Protein AF-A0A9D5S432-F1 (afdb_monomer_lite)

Foldseek 3Di:
DDDDDDDDDPPPPPDPDDDDDDDPVPDDPDDDDDDDDPVVVVVLVVVCVVVVHDSVVSVVCCVVPPDDPPPQDVVNVVVVVVVVVVVVVVVVVVVVVVVVVVVVVVVVVVVVVVVVVVVVVVVVVVVVVVVVD

Secondary structure (DSSP, 8-state):
---------------SSSPPPPPGGG-----------HHHHHHHHHHHHHTTS-HHHHHHHHHHHS----PPPHHHHHHHHHHHHHHHHHHHHHHHHHHHHHHHHHHHHHHHHHHHHHHHHHHHHHHHHHT--

Radius of gyration: 44.56 Å; chains: 1; bounding box: 76×36×154 Å

pLDDT: mean 83.32, std 17.27, range [36.19, 97.88]

Sequence (133 aa):
MTTSTKPTEKSGRKRKGGRPTLPQARRRSKSVTVKFSKIDYETLRIRSRKANRRLAEYIRETALQTEPPTAHTTVDAGIFRNLAGVANNLNQLTKLSHQTSLYRTNYRLNEVLDGVMEIINDYRQEKEKGQTA

Structure (mmCIF, N/CA/C/O backbone):
data_AF-A0A9D5S432-F1
#
_entry.id   AF-A0A9D5S432-F1
#
loop_
_atom_site.group_PDB
_atom_site.id
_atom_site.type_symbol
_atom_site.label_atom_id
_atom_site.label_alt_id
_atom_site.label_comp_id
_atom_site.label_asym_id
_atom_site.label_entity_id
_atom_site.label_seq_id
_atom_site.pdbx_PDB_ins_code
_atom_site.Cartn_x
_atom_site.Cartn_y
_atom_site.Cartn_z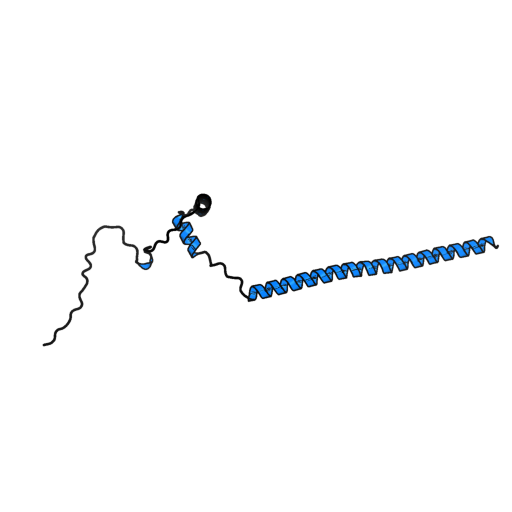
_atom_site.occupancy
_atom_site.B_iso_or_equiv
_atom_site.auth_seq_id
_atom_site.auth_comp_id
_atom_site.auth_asym_id
_atom_site.auth_atom_id
_atom_site.pdbx_PDB_model_num
ATOM 1 N N . MET A 1 1 ? 13.229 -22.187 -80.249 1.00 40.88 1 MET A N 1
ATOM 2 C CA . MET A 1 1 ? 14.079 -21.146 -79.628 1.00 40.88 1 MET A CA 1
ATOM 3 C C . MET A 1 1 ? 13.799 -21.153 -78.130 1.00 40.88 1 MET A C 1
ATOM 5 O O . MET A 1 1 ? 12.871 -20.501 -77.680 1.00 40.88 1 MET A O 1
ATOM 9 N N . THR A 1 2 ? 14.504 -21.994 -77.375 1.00 36.19 2 THR A N 1
ATOM 10 C CA . THR A 1 2 ? 14.295 -22.204 -75.933 1.00 36.19 2 THR A CA 1
ATOM 11 C C . THR A 1 2 ? 15.431 -21.535 -75.163 1.00 36.19 2 THR A C 1
ATOM 13 O O . THR A 1 2 ? 16.553 -22.038 -75.165 1.00 36.19 2 THR A O 1
ATOM 16 N N . THR A 1 3 ? 15.174 -20.401 -74.513 1.00 38.69 3 THR A N 1
ATOM 17 C CA . THR A 1 3 ? 16.159 -19.748 -73.638 1.00 38.69 3 THR A CA 1
ATOM 18 C C . THR A 1 3 ? 15.975 -20.233 -72.203 1.00 38.69 3 THR A C 1
ATOM 20 O O . THR A 1 3 ? 15.091 -19.781 -71.481 1.00 38.69 3 THR A O 1
ATOM 23 N N . SER A 1 4 ? 16.825 -21.180 -71.809 1.00 38.00 4 SER A N 1
ATOM 24 C CA . SER A 1 4 ? 17.013 -21.638 -70.433 1.00 38.00 4 SER A CA 1
ATOM 25 C C . SER A 1 4 ? 17.709 -20.551 -69.605 1.00 38.00 4 SER A C 1
ATOM 27 O O . SER A 1 4 ? 18.905 -20.308 -69.771 1.00 38.00 4 SER A O 1
ATOM 29 N N . THR A 1 5 ? 16.983 -19.922 -68.683 1.00 42.03 5 THR A N 1
ATOM 30 C CA . THR A 1 5 ? 17.535 -18.987 -67.691 1.00 42.03 5 THR A CA 1
ATOM 31 C C . THR A 1 5 ? 18.297 -19.765 -66.613 1.00 42.03 5 THR A C 1
ATOM 33 O O . THR A 1 5 ? 17.696 -20.439 -65.780 1.00 42.03 5 THR A O 1
ATOM 36 N N . LYS A 1 6 ? 19.635 -19.689 -66.625 1.00 47.16 6 LYS A N 1
ATOM 37 C CA . LYS A 1 6 ? 20.499 -20.199 -65.544 1.00 47.16 6 LYS A CA 1
ATOM 38 C C . LYS A 1 6 ? 20.346 -19.341 -64.273 1.00 47.16 6 LYS A C 1
ATOM 40 O O . LYS A 1 6 ? 20.351 -18.115 -64.393 1.00 47.16 6 LYS A O 1
ATOM 45 N N . PRO A 1 7 ? 20.313 -19.928 -63.062 1.00 43.09 7 PRO A N 1
ATOM 46 C CA . PRO A 1 7 ? 20.451 -19.171 -61.824 1.00 43.09 7 PRO A CA 1
ATOM 47 C C . PRO A 1 7 ? 21.898 -18.691 -61.672 1.00 43.09 7 PRO A C 1
ATOM 49 O O . PRO A 1 7 ? 22.848 -19.456 -61.841 1.00 43.09 7 PRO A O 1
ATOM 52 N N . THR A 1 8 ? 22.074 -17.416 -61.346 1.00 40.78 8 THR A N 1
ATOM 53 C CA . THR A 1 8 ? 23.366 -16.799 -61.045 1.00 40.78 8 THR A CA 1
ATOM 54 C C . THR A 1 8 ? 23.878 -17.276 -59.683 1.00 40.78 8 THR A C 1
ATOM 56 O O . THR A 1 8 ? 23.433 -16.817 -58.630 1.00 40.78 8 THR A O 1
ATOM 59 N N . GLU A 1 9 ? 24.853 -18.187 -59.697 1.00 43.25 9 GLU A N 1
ATOM 60 C CA . GLU A 1 9 ? 25.672 -18.515 -58.529 1.00 43.25 9 GLU A CA 1
ATOM 61 C C . GLU A 1 9 ? 26.427 -17.265 -58.054 1.00 43.25 9 GLU A C 1
ATOM 63 O O . GLU A 1 9 ? 27.315 -16.739 -58.731 1.00 43.25 9 GLU A O 1
ATOM 68 N N . LYS A 1 10 ? 26.099 -16.778 -56.851 1.00 46.69 10 LYS A N 1
ATOM 69 C CA . LYS A 1 10 ? 26.933 -15.799 -56.146 1.00 46.69 10 LYS A CA 1
ATOM 70 C C . LYS A 1 10 ? 28.233 -16.486 -55.736 1.00 46.69 10 LYS A C 1
ATOM 72 O O . LYS A 1 10 ? 28.284 -17.165 -54.712 1.00 46.69 10 LYS A O 1
ATOM 77 N N . SER A 1 11 ? 29.287 -16.281 -56.524 1.00 42.69 11 SER A N 1
ATOM 78 C CA . SER A 1 11 ? 30.638 -16.726 -56.192 1.00 42.69 11 SER A CA 1
ATOM 79 C C . SER A 1 11 ? 31.108 -16.057 -54.892 1.00 42.69 11 SER A C 1
ATOM 81 O O . SER A 1 11 ? 31.475 -14.882 -54.818 1.00 42.69 11 SER A O 1
ATOM 83 N N . GLY A 1 12 ? 31.050 -16.820 -53.804 1.00 48.69 12 GLY A N 1
ATOM 84 C CA . GLY A 1 12 ? 31.562 -16.418 -52.506 1.00 48.69 12 GLY A CA 1
ATOM 85 C C . GLY A 1 12 ? 33.085 -16.439 -52.516 1.00 48.69 12 GLY A C 1
ATOM 86 O O . GLY A 1 12 ? 33.695 -17.420 -52.096 1.00 48.69 12 GLY A O 1
ATOM 87 N N . ARG A 1 13 ? 33.723 -15.345 -52.949 1.00 54.00 13 ARG A N 1
ATOM 88 C CA . ARG A 1 13 ? 35.137 -15.094 -52.634 1.00 54.00 13 ARG A CA 1
ATOM 89 C C . ARG A 1 13 ? 35.272 -14.968 -51.112 1.00 54.00 13 ARG A C 1
ATOM 91 O O . ARG A 1 13 ? 35.092 -13.889 -50.551 1.00 54.00 13 ARG A O 1
ATOM 98 N N . LYS A 1 14 ? 35.572 -16.080 -50.430 1.00 61.44 14 LYS A N 1
ATOM 99 C CA . LYS A 1 14 ? 35.954 -16.093 -49.010 1.00 61.44 14 LYS A CA 1
ATOM 100 C C . LYS A 1 14 ? 37.222 -15.253 -48.856 1.00 61.44 14 LYS A C 1
ATOM 102 O O . LYS A 1 14 ? 38.314 -15.698 -49.202 1.00 61.44 14 LYS A O 1
ATOM 107 N N . ARG A 1 15 ? 37.077 -14.022 -48.358 1.00 63.72 15 ARG A N 1
ATOM 108 C CA . ARG A 1 15 ? 38.215 -13.192 -47.950 1.00 63.72 15 ARG A CA 1
ATOM 109 C C . ARG A 1 15 ? 38.948 -13.921 -46.819 1.00 63.72 15 ARG A C 1
ATOM 111 O O . ARG A 1 15 ? 38.367 -14.167 -45.765 1.00 63.72 15 ARG A O 1
ATOM 118 N N . LYS A 1 16 ? 40.194 -14.326 -47.080 1.00 59.69 16 LYS A N 1
ATOM 119 C CA . LYS A 1 16 ? 41.089 -14.941 -46.096 1.00 59.69 16 LYS A CA 1
ATOM 120 C C . LYS A 1 16 ? 41.584 -13.847 -45.145 1.00 59.69 16 LYS A C 1
ATOM 122 O O . LYS A 1 16 ? 42.197 -12.891 -45.601 1.00 59.69 16 LYS A O 1
ATOM 127 N N . GLY A 1 17 ? 41.327 -14.014 -43.849 1.00 66.44 17 GLY A N 1
ATOM 128 C CA . GLY A 1 17 ? 41.927 -13.203 -42.784 1.00 66.44 17 GLY A CA 1
ATOM 129 C C . GLY A 1 17 ? 41.005 -12.123 -42.216 1.00 66.44 17 GLY A C 1
ATOM 130 O O . GLY A 1 17 ? 40.790 -11.081 -42.826 1.00 66.44 17 GLY A O 1
ATOM 131 N N . GLY A 1 18 ? 40.472 -12.382 -41.020 1.00 81.06 18 GLY A N 1
ATOM 132 C CA . GLY A 1 18 ? 39.701 -11.437 -40.211 1.00 81.06 18 GLY A CA 1
ATOM 133 C C . GLY A 1 18 ? 38.947 -12.147 -39.083 1.00 81.06 18 GLY A C 1
ATOM 134 O O . GLY A 1 18 ? 38.677 -13.345 -39.174 1.00 81.06 18 GLY A O 1
ATOM 135 N N . ARG A 1 19 ? 38.588 -11.419 -38.016 1.00 81.06 19 ARG A N 1
ATOM 136 C CA . ARG A 1 19 ? 37.685 -11.950 -36.981 1.00 81.06 19 ARG A CA 1
ATOM 137 C C . ARG A 1 19 ? 36.362 -12.349 -37.656 1.00 81.06 19 ARG A C 1
ATOM 139 O O . ARG A 1 19 ? 35.782 -11.496 -38.333 1.00 81.06 19 ARG A O 1
ATOM 146 N N . PRO A 1 20 ? 35.873 -13.592 -37.484 1.00 83.62 20 PRO A N 1
ATOM 147 C CA . PRO A 1 20 ? 34.609 -14.030 -38.064 1.00 83.62 20 PRO A CA 1
ATOM 148 C C . PRO A 1 20 ? 33.486 -13.029 -37.787 1.00 83.62 20 PRO A C 1
ATOM 150 O O . PRO A 1 20 ? 33.331 -12.544 -36.661 1.00 83.62 20 PRO A O 1
ATOM 153 N N . THR A 1 21 ? 32.713 -12.694 -38.819 1.00 80.25 21 THR A N 1
ATOM 154 C CA . THR A 1 21 ? 31.578 -11.781 -38.678 1.00 80.25 21 THR A CA 1
ATOM 155 C C . THR A 1 21 ? 30.509 -12.425 -37.801 1.00 80.25 21 THR A C 1
ATOM 157 O O . THR A 1 21 ? 30.185 -13.600 -37.967 1.00 80.25 21 THR A O 1
ATOM 160 N N . LEU A 1 22 ? 29.948 -11.657 -36.863 1.00 85.25 22 LEU A N 1
ATOM 161 C CA . LEU A 1 22 ? 28.829 -12.132 -36.052 1.00 85.25 22 LEU A CA 1
ATOM 162 C C . LEU A 1 22 ? 27.623 -12.481 -36.947 1.00 85.25 22 LEU A C 1
ATOM 164 O O . LEU A 1 22 ? 27.328 -11.715 -37.871 1.00 85.25 22 LEU A O 1
ATOM 168 N N . PRO A 1 23 ? 26.882 -13.566 -36.643 1.00 87.88 23 PRO A N 1
ATOM 169 C CA . PRO A 1 23 ? 25.621 -13.871 -37.311 1.00 87.88 23 PRO A CA 1
ATOM 170 C C . PRO A 1 23 ? 24.666 -12.678 -37.268 1.00 87.88 23 PRO A C 1
ATOM 172 O O . PRO A 1 23 ? 24.609 -11.961 -36.264 1.00 87.88 23 PRO A O 1
ATOM 175 N N . GLN A 1 24 ? 23.878 -12.492 -38.330 1.00 84.12 24 GLN A N 1
ATOM 176 C CA . GLN A 1 24 ? 22.958 -11.357 -38.449 1.00 84.12 24 GLN A CA 1
ATOM 177 C C . GLN A 1 24 ? 22.004 -11.252 -37.248 1.00 84.12 24 GLN A C 1
ATOM 179 O O . GLN A 1 24 ? 21.797 -10.151 -36.748 1.00 84.12 24 GLN A O 1
ATOM 184 N N . ALA A 1 25 ? 21.528 -12.385 -36.720 1.00 83.94 25 ALA A N 1
ATOM 185 C CA . ALA A 1 25 ? 20.658 -12.451 -35.543 1.00 83.94 25 ALA A CA 1
ATOM 186 C C . ALA A 1 25 ? 21.290 -11.887 -34.253 1.00 83.94 25 ALA A C 1
ATOM 188 O O . ALA A 1 25 ? 20.585 -11.384 -33.386 1.00 83.94 25 ALA A O 1
ATOM 189 N N . ARG A 1 26 ? 22.623 -11.939 -34.115 1.00 84.06 26 ARG A N 1
ATOM 190 C CA . ARG A 1 26 ? 23.347 -11.423 -32.937 1.00 84.06 26 ARG A CA 1
ATOM 191 C C . ARG A 1 26 ? 23.927 -10.023 -33.171 1.00 84.06 26 ARG A C 1
ATOM 193 O O . ARG A 1 26 ? 24.462 -9.406 -32.247 1.00 84.06 26 ARG A O 1
ATOM 200 N N . ARG A 1 27 ? 23.861 -9.512 -34.404 1.00 89.25 27 ARG A N 1
ATOM 201 C CA . ARG A 1 27 ? 24.442 -8.221 -34.778 1.00 89.25 27 ARG A CA 1
ATOM 202 C C . ARG A 1 27 ? 23.569 -7.075 -34.259 1.00 89.25 27 ARG A C 1
ATOM 204 O O . ARG A 1 27 ? 22.429 -6.911 -34.673 1.00 89.25 27 ARG A O 1
ATOM 211 N N . ARG A 1 28 ? 24.133 -6.228 -33.396 1.00 87.31 28 ARG A N 1
ATOM 212 C CA . ARG A 1 28 ? 23.478 -5.007 -32.896 1.00 87.31 28 ARG A CA 1
ATOM 213 C C . ARG A 1 28 ? 23.577 -3.895 -33.951 1.00 87.31 28 ARG A C 1
ATOM 215 O O . ARG A 1 28 ? 24.606 -3.237 -34.032 1.00 87.31 28 ARG A O 1
ATOM 222 N N . SER A 1 29 ? 22.547 -3.711 -34.780 1.00 90.38 29 SER A N 1
ATOM 223 C CA . SER A 1 29 ? 22.545 -2.730 -35.888 1.00 90.38 29 SER A CA 1
ATOM 224 C C . SER A 1 29 ? 21.613 -1.528 -35.694 1.00 90.38 29 SER A C 1
ATOM 226 O O . SER A 1 29 ? 21.485 -0.709 -36.599 1.00 90.38 29 SER A O 1
ATOM 228 N N . LYS A 1 30 ? 20.921 -1.441 -34.555 1.00 91.06 30 LYS A N 1
ATOM 229 C CA . LYS A 1 30 ? 20.017 -0.338 -34.205 1.00 91.06 30 LYS A CA 1
ATOM 230 C C . LYS A 1 30 ? 20.482 0.278 -32.889 1.00 91.06 30 LYS A C 1
ATOM 232 O O . LYS A 1 30 ? 20.844 -0.455 -31.969 1.00 91.06 30 LYS A O 1
ATOM 237 N N . SER A 1 31 ? 20.486 1.605 -32.820 1.00 90.19 31 SER A N 1
ATOM 238 C CA . SER A 1 31 ? 20.887 2.368 -31.639 1.00 90.19 31 SER A CA 1
ATOM 239 C C . SER A 1 31 ? 19.730 3.218 -31.139 1.00 90.19 31 SER A C 1
ATOM 241 O O . SER A 1 31 ? 19.049 3.863 -31.932 1.00 90.19 31 SER A O 1
ATOM 243 N N . VAL A 1 32 ? 19.560 3.249 -29.820 1.00 90.56 32 VAL A N 1
ATOM 244 C CA . VAL A 1 32 ? 18.704 4.207 -29.116 1.00 90.56 32 VAL A CA 1
ATOM 245 C C . VAL A 1 32 ? 19.627 5.064 -28.257 1.00 90.56 32 VAL A C 1
ATOM 247 O O . VAL A 1 32 ? 20.425 4.525 -27.488 1.00 90.56 32 VAL A O 1
ATOM 250 N N . THR A 1 33 ? 19.565 6.384 -28.419 1.00 93.19 33 THR A N 1
ATOM 251 C CA . THR A 1 33 ? 20.382 7.330 -27.650 1.00 93.19 33 THR A CA 1
ATOM 252 C C . THR A 1 33 ? 19.516 8.013 -26.607 1.00 93.19 33 THR A C 1
ATOM 254 O O . THR A 1 33 ? 18.477 8.574 -26.930 1.00 93.19 33 THR A O 1
ATOM 257 N N . VAL A 1 34 ? 19.980 7.995 -25.361 1.00 92.19 34 VAL A N 1
ATOM 258 C CA . VAL A 1 34 ? 19.355 8.679 -24.227 1.00 92.19 34 VAL A CA 1
ATOM 259 C C . VAL A 1 34 ? 20.380 9.601 -23.574 1.00 92.19 34 VAL A C 1
ATOM 261 O O . VAL A 1 34 ? 21.584 9.331 -23.606 1.00 92.19 34 VAL A O 1
ATOM 264 N N . LYS A 1 35 ? 19.914 10.715 -23.012 1.00 95.69 35 LYS A N 1
ATOM 265 C CA . LYS A 1 35 ? 20.732 11.654 -22.241 1.00 95.69 35 LYS A CA 1
ATOM 266 C C . LYS A 1 35 ? 20.286 11.577 -20.786 1.00 95.69 35 LYS A C 1
ATOM 268 O O . LYS A 1 35 ? 19.093 11.521 -20.518 1.00 95.69 35 LYS A O 1
ATOM 273 N N . PHE A 1 36 ? 21.249 11.559 -19.875 1.00 95.88 36 PHE A N 1
ATOM 274 C CA . PHE A 1 36 ? 21.006 11.466 -18.440 1.00 95.88 36 PHE A CA 1
ATOM 275 C C . PHE A 1 36 ? 21.442 12.756 -17.759 1.00 95.88 36 PHE A C 1
ATOM 277 O O . PHE A 1 36 ? 22.403 13.395 -18.199 1.00 95.88 36 PHE A O 1
ATOM 284 N N . SER A 1 37 ? 20.774 13.104 -16.661 1.00 97.88 37 SER A N 1
ATOM 285 C CA . SER A 1 37 ? 21.323 14.079 -15.726 1.00 97.88 37 SER A CA 1
ATOM 286 C C . SER A 1 37 ? 22.611 13.530 -15.097 1.00 97.88 37 SER A C 1
ATOM 288 O O . SER A 1 37 ? 22.892 12.326 -15.138 1.00 97.88 37 SER A O 1
ATOM 290 N N . LYS A 1 38 ? 23.404 14.405 -14.473 1.00 97.31 38 LYS A N 1
ATOM 291 C CA . LYS A 1 38 ? 24.624 13.989 -13.765 1.00 97.31 38 LYS A CA 1
ATOM 292 C C . LYS A 1 38 ? 24.323 12.966 -12.659 1.00 97.31 38 LYS A C 1
ATOM 294 O O . LYS A 1 38 ? 25.079 12.012 -12.490 1.00 97.31 38 LYS A O 1
ATOM 299 N N . ILE A 1 39 ? 23.212 13.148 -11.942 1.00 97.81 39 ILE A N 1
ATOM 300 C CA . ILE A 1 39 ? 22.795 12.281 -10.830 1.00 97.81 39 ILE A CA 1
ATOM 301 C C . ILE A 1 39 ? 22.363 10.907 -11.353 1.00 97.81 39 ILE A C 1
ATOM 303 O O . ILE A 1 39 ? 22.811 9.877 -10.840 1.00 97.81 39 ILE A O 1
ATOM 307 N N . ASP A 1 40 ? 21.554 10.873 -12.411 1.00 96.31 40 ASP A N 1
ATOM 308 C CA . ASP A 1 40 ? 21.085 9.612 -12.997 1.00 96.31 40 ASP A CA 1
ATOM 309 C C . ASP A 1 40 ? 22.244 8.809 -13.590 1.00 96.31 40 ASP A C 1
ATOM 311 O O . ASP A 1 40 ? 22.316 7.589 -13.424 1.00 96.31 40 ASP A O 1
ATOM 315 N N . TYR A 1 41 ? 23.195 9.497 -14.230 1.00 97.31 41 TYR A N 1
ATOM 316 C CA . TYR A 1 41 ? 24.390 8.865 -14.776 1.00 97.31 41 TYR A CA 1
ATOM 317 C C . TYR A 1 41 ? 25.228 8.186 -13.687 1.00 97.31 41 TYR A C 1
ATOM 319 O O . TYR A 1 41 ? 25.579 7.012 -13.829 1.00 97.31 41 TYR A O 1
ATOM 327 N N . GLU A 1 42 ? 25.527 8.879 -12.583 1.00 97.75 42 GLU A N 1
ATOM 328 C CA . GLU A 1 42 ? 26.301 8.281 -11.488 1.00 97.75 42 GLU A CA 1
ATOM 329 C C . GLU A 1 42 ? 25.536 7.141 -10.807 1.00 97.75 42 GLU A C 1
ATOM 331 O O . GLU A 1 42 ? 26.123 6.102 -10.498 1.00 97.75 42 GLU A O 1
ATOM 336 N N . THR A 1 43 ? 24.214 7.262 -10.673 1.00 97.19 43 THR A N 1
ATOM 337 C CA . THR A 1 43 ? 23.357 6.186 -10.158 1.00 97.19 43 THR A CA 1
ATOM 338 C C . THR A 1 43 ? 23.475 4.924 -11.014 1.00 97.19 43 THR A C 1
ATOM 340 O O . THR A 1 43 ? 23.735 3.833 -10.498 1.00 97.19 43 THR A O 1
ATOM 343 N N . LEU A 1 44 ? 23.344 5.058 -12.338 1.00 96.00 44 LEU A N 1
ATOM 344 C CA . LEU A 1 44 ? 23.493 3.941 -13.272 1.00 96.00 44 LEU A CA 1
ATOM 345 C C . LEU A 1 44 ? 24.917 3.376 -13.257 1.00 96.00 44 LEU A C 1
ATOM 347 O O . LEU A 1 44 ? 25.101 2.157 -13.294 1.00 96.00 44 LEU A O 1
ATOM 351 N N . ARG A 1 45 ? 25.933 4.237 -13.144 1.00 96.44 45 ARG A N 1
ATOM 352 C CA . ARG A 1 45 ? 27.339 3.830 -13.050 1.00 96.44 45 ARG A CA 1
ATOM 353 C C . ARG A 1 45 ? 27.592 2.982 -11.809 1.00 96.44 45 ARG A C 1
ATOM 355 O O . ARG A 1 45 ? 28.189 1.912 -11.932 1.00 96.44 45 ARG A O 1
ATOM 362 N N . ILE A 1 46 ? 27.111 3.406 -10.642 1.00 97.19 46 ILE A N 1
ATOM 363 C CA . ILE A 1 46 ? 27.234 2.651 -9.387 1.00 97.19 46 ILE A CA 1
ATOM 364 C C . ILE A 1 46 ? 26.534 1.296 -9.511 1.00 97.19 46 ILE A C 1
ATOM 366 O O . ILE A 1 46 ? 27.139 0.265 -9.215 1.00 97.19 46 ILE A O 1
ATOM 370 N N . ARG A 1 47 ? 25.294 1.272 -10.016 1.00 96.06 47 ARG A N 1
ATOM 371 C CA . ARG A 1 47 ? 24.536 0.026 -10.206 1.00 96.06 47 ARG A CA 1
ATOM 372 C C . ARG A 1 47 ? 25.230 -0.937 -11.173 1.00 96.06 47 ARG A C 1
ATOM 374 O O . ARG A 1 47 ? 25.341 -2.122 -10.871 1.00 96.06 47 ARG A O 1
ATOM 381 N N . SER A 1 48 ? 25.767 -0.430 -12.285 1.00 96.25 48 SER A N 1
ATOM 382 C CA . SER A 1 48 ? 26.500 -1.249 -13.260 1.00 96.25 48 SER A CA 1
ATOM 383 C C . SER A 1 48 ? 27.762 -1.883 -12.666 1.00 96.25 48 SER A C 1
ATOM 385 O O . SER A 1 48 ? 28.008 -3.071 -12.870 1.00 96.25 48 SER A O 1
ATOM 387 N N . ARG A 1 49 ? 28.516 -1.123 -11.858 1.00 96.31 49 ARG A N 1
ATOM 388 C CA . ARG A 1 49 ? 29.691 -1.627 -11.135 1.00 96.31 49 ARG A CA 1
ATOM 389 C C . ARG A 1 49 ? 29.312 -2.681 -10.110 1.00 96.31 49 ARG A C 1
ATOM 391 O O . ARG A 1 49 ? 29.962 -3.714 -10.060 1.00 96.31 49 ARG A O 1
ATOM 398 N N . LYS A 1 50 ? 28.237 -2.459 -9.347 1.00 95.88 50 LYS A N 1
ATOM 399 C CA . LYS A 1 50 ? 27.716 -3.445 -8.389 1.00 95.88 50 LYS A CA 1
ATOM 400 C C . LYS A 1 50 ? 27.342 -4.763 -9.077 1.00 95.88 50 LYS A C 1
ATOM 402 O O . LYS A 1 50 ? 27.543 -5.827 -8.509 1.00 95.88 50 LYS A O 1
ATOM 407 N N . ALA A 1 51 ? 26.838 -4.691 -10.307 1.00 92.31 51 ALA A N 1
ATOM 408 C CA . ALA A 1 51 ? 26.516 -5.856 -11.124 1.00 92.31 51 ALA A CA 1
ATOM 409 C C . ALA A 1 51 ? 27.728 -6.460 -11.866 1.00 92.31 51 ALA A C 1
ATOM 411 O O . ALA A 1 51 ? 27.553 -7.431 -12.597 1.00 92.31 51 ALA A O 1
ATOM 412 N N . ASN A 1 52 ? 28.938 -5.899 -11.726 1.00 94.88 52 ASN A N 1
ATOM 413 C CA . ASN A 1 52 ? 30.134 -6.279 -12.490 1.00 94.88 52 ASN A CA 1
ATOM 414 C C . ASN A 1 52 ? 29.915 -6.280 -14.017 1.00 94.88 52 ASN A C 1
ATOM 416 O O . ASN A 1 52 ? 30.435 -7.126 -14.745 1.00 94.88 52 ASN A O 1
ATOM 420 N N . ARG A 1 53 ? 29.135 -5.316 -14.522 1.00 93.88 53 ARG A N 1
ATOM 421 C CA . ARG A 1 53 ? 28.826 -5.160 -15.951 1.00 93.88 53 ARG A CA 1
ATOM 422 C C . ARG A 1 53 ? 29.284 -3.807 -16.474 1.00 93.88 53 ARG A C 1
ATOM 424 O O . ARG A 1 53 ? 29.354 -2.817 -15.746 1.00 93.88 53 ARG A O 1
ATOM 431 N N . ARG A 1 54 ? 29.543 -3.736 -17.782 1.00 95.75 54 ARG A N 1
ATOM 432 C CA . ARG A 1 54 ? 29.756 -2.453 -18.465 1.00 95.75 54 ARG A CA 1
ATOM 433 C C . ARG A 1 54 ? 28.447 -1.670 -18.483 1.00 95.75 54 ARG A C 1
ATOM 435 O O . ARG A 1 54 ? 27.396 -2.246 -18.739 1.00 95.75 54 ARG A O 1
ATOM 442 N N . LEU A 1 55 ? 28.516 -0.353 -18.293 1.00 94.69 55 LEU A N 1
ATOM 443 C CA . LEU A 1 55 ? 27.337 0.517 -18.188 1.00 94.69 55 LEU A CA 1
ATOM 444 C C . LEU A 1 55 ? 26.323 0.316 -19.330 1.00 94.69 55 LEU A C 1
ATOM 446 O O . LEU A 1 55 ? 25.133 0.162 -19.080 1.00 94.69 55 LEU A O 1
ATOM 450 N N . ALA A 1 56 ? 26.793 0.245 -20.578 1.00 93.12 56 ALA A N 1
ATOM 451 C CA . ALA A 1 56 ? 25.929 0.033 -21.741 1.00 93.12 56 ALA A CA 1
ATOM 452 C C . ALA A 1 56 ? 25.284 -1.366 -21.784 1.00 93.12 56 ALA A C 1
ATOM 454 O O . ALA A 1 56 ? 24.175 -1.523 -22.290 1.00 93.12 56 ALA A O 1
ATOM 455 N N . GLU A 1 57 ? 25.970 -2.390 -21.272 1.00 93.06 57 GLU A N 1
ATOM 456 C CA . GLU A 1 57 ? 25.418 -3.746 -21.180 1.00 93.06 57 GLU A CA 1
ATOM 457 C C . GLU A 1 57 ? 24.377 -3.820 -20.077 1.00 93.06 57 GLU A C 1
ATOM 459 O O . GLU A 1 57 ? 23.289 -4.325 -20.329 1.00 93.06 57 GLU A O 1
ATOM 464 N N . TYR A 1 58 ? 24.691 -3.226 -18.923 1.00 94.19 58 TYR A N 1
ATOM 465 C CA . TYR A 1 58 ? 23.786 -3.104 -17.793 1.00 94.19 58 TYR A CA 1
ATOM 466 C C . TYR A 1 58 ? 22.477 -2.430 -18.208 1.00 94.19 58 TYR A C 1
ATOM 468 O O . TYR A 1 58 ? 21.433 -3.053 -18.096 1.00 94.19 58 TYR A O 1
ATOM 476 N N . ILE A 1 59 ? 22.533 -1.224 -18.791 1.00 93.56 59 ILE A N 1
ATOM 477 C CA . ILE A 1 59 ? 21.334 -0.481 -19.222 1.00 93.56 59 ILE A CA 1
ATOM 478 C C . ILE A 1 59 ? 20.492 -1.300 -20.207 1.00 93.56 59 ILE A C 1
ATOM 480 O O . ILE A 1 59 ? 19.271 -1.356 -20.090 1.00 93.56 59 ILE A O 1
ATOM 484 N N . ARG A 1 60 ? 21.138 -1.947 -21.184 1.00 92.12 60 ARG A N 1
ATOM 485 C CA . ARG A 1 60 ? 20.445 -2.758 -22.191 1.00 92.12 60 ARG A CA 1
ATOM 486 C C . ARG A 1 60 ? 19.788 -3.992 -21.573 1.00 92.12 60 ARG A C 1
ATOM 488 O O . ARG A 1 60 ? 18.675 -4.328 -21.950 1.00 92.12 60 ARG A O 1
ATOM 495 N N . GLU A 1 61 ? 20.488 -4.692 -20.687 1.00 90.19 61 GLU A N 1
ATOM 496 C CA . GLU A 1 61 ? 19.980 -5.899 -20.031 1.00 90.19 61 GLU A CA 1
ATOM 497 C C . GLU A 1 61 ? 18.836 -5.556 -19.093 1.00 90.19 61 GLU A C 1
ATOM 499 O O . GLU A 1 61 ? 17.778 -6.162 -19.212 1.00 90.19 61 GLU A O 1
ATOM 504 N N . THR A 1 62 ? 18.987 -4.519 -18.268 1.00 90.06 62 THR A N 1
ATOM 505 C CA . THR A 1 62 ? 17.906 -4.063 -17.395 1.00 90.06 62 THR A CA 1
ATOM 506 C C . THR A 1 62 ? 16.701 -3.611 -18.204 1.00 90.06 62 THR A C 1
ATOM 508 O O . THR A 1 62 ? 15.590 -3.997 -17.877 1.00 90.06 62 THR A O 1
ATOM 511 N N . ALA A 1 63 ? 16.885 -2.873 -19.303 1.00 88.56 63 ALA A N 1
ATOM 512 C CA . ALA A 1 63 ? 15.767 -2.437 -20.140 1.00 88.56 63 ALA A CA 1
ATOM 513 C C . ALA A 1 63 ? 15.007 -3.602 -20.804 1.00 88.56 63 ALA A C 1
ATOM 515 O O . ALA A 1 63 ? 13.823 -3.461 -21.082 1.00 88.56 63 ALA A O 1
ATOM 516 N N . LEU A 1 64 ? 15.671 -4.734 -21.066 1.00 86.38 64 LEU A N 1
ATOM 517 C CA . LEU A 1 64 ? 15.053 -5.922 -21.671 1.00 86.38 64 LEU A CA 1
ATOM 518 C C . LEU A 1 64 ? 14.489 -6.910 -20.640 1.00 86.38 64 LEU A C 1
ATOM 520 O O . LEU A 1 64 ? 13.595 -7.676 -20.975 1.00 86.38 64 LEU A O 1
ATOM 524 N N . GLN A 1 65 ? 15.045 -6.934 -19.426 1.00 79.38 65 GLN A N 1
ATOM 525 C CA . GLN A 1 65 ? 14.634 -7.818 -18.328 1.00 79.38 65 GLN A CA 1
ATOM 526 C C . GLN A 1 65 ? 13.568 -7.205 -17.424 1.00 79.38 65 GLN A C 1
ATOM 528 O O . GLN A 1 65 ? 12.943 -7.930 -16.658 1.00 79.38 65 GLN A O 1
ATOM 533 N N . THR A 1 66 ? 13.397 -5.883 -17.459 1.00 73.19 66 THR A N 1
ATOM 534 C CA . THR A 1 66 ? 12.349 -5.231 -16.677 1.00 73.19 66 THR A CA 1
ATOM 535 C C . THR A 1 66 ? 11.029 -5.625 -17.315 1.00 73.19 66 THR A C 1
ATOM 537 O O . THR A 1 66 ? 10.701 -5.128 -18.393 1.00 73.19 66 THR A O 1
ATOM 540 N N . GLU A 1 67 ? 10.292 -6.538 -16.680 1.00 62.97 67 GLU A N 1
ATOM 541 C CA . GLU A 1 67 ? 8.880 -6.692 -16.999 1.00 62.97 67 GLU A CA 1
ATOM 542 C C . GLU A 1 67 ? 8.250 -5.300 -16.905 1.00 62.97 67 GLU A C 1
ATOM 544 O O . GLU A 1 67 ? 8.476 -4.600 -15.907 1.00 62.97 67 GLU A O 1
ATOM 549 N N . PRO A 1 68 ? 7.541 -4.837 -17.954 1.00 65.12 68 PRO A N 1
ATOM 550 C CA . PRO A 1 68 ? 6.817 -3.583 -17.848 1.00 65.12 68 PRO A CA 1
ATOM 551 C C . PRO A 1 68 ? 5.952 -3.680 -16.590 1.00 65.12 68 PRO A C 1
ATOM 553 O O . PRO A 1 68 ? 5.371 -4.748 -16.383 1.00 65.12 68 PRO A O 1
ATOM 556 N N . PRO A 1 69 ? 5.897 -2.637 -15.736 1.00 57.66 69 PRO A N 1
ATOM 557 C CA . PRO A 1 69 ? 5.092 -2.688 -14.527 1.00 57.66 69 PRO A CA 1
ATOM 558 C C . PRO A 1 69 ? 3.692 -3.114 -14.945 1.00 57.66 69 PRO A C 1
ATOM 560 O O . PRO A 1 69 ? 3.004 -2.389 -15.667 1.00 57.66 69 PRO A O 1
ATOM 563 N N . THR A 1 70 ? 3.327 -4.344 -14.585 1.00 61.12 70 THR A N 1
ATOM 564 C CA . THR A 1 70 ? 2.020 -4.905 -14.879 1.00 61.12 70 THR A CA 1
ATOM 565 C C . THR A 1 70 ? 1.042 -3.979 -14.195 1.00 61.12 70 THR A C 1
ATOM 567 O O . THR A 1 70 ? 1.025 -3.905 -12.965 1.00 61.12 70 THR A O 1
ATOM 570 N N . ALA A 1 71 ? 0.298 -3.203 -14.985 1.00 63.28 71 ALA A N 1
ATOM 571 C CA . ALA A 1 71 ? -0.799 -2.415 -14.458 1.00 63.28 71 ALA A CA 1
ATOM 572 C C . ALA A 1 71 ? -1.658 -3.379 -13.638 1.00 63.28 71 ALA A C 1
ATOM 574 O O . ALA A 1 71 ? -2.065 -4.413 -14.172 1.00 63.28 71 ALA A O 1
ATOM 575 N N . HIS A 1 72 ? -1.835 -3.083 -12.345 1.00 63.94 72 HIS A N 1
ATOM 576 C CA . HIS A 1 72 ? -2.626 -3.920 -11.450 1.00 63.94 72 HIS A CA 1
ATOM 577 C C . HIS A 1 72 ? -3.935 -4.255 -12.155 1.00 63.94 72 HIS A C 1
ATOM 579 O O . HIS A 1 72 ? -4.667 -3.363 -12.595 1.00 63.94 72 HIS A O 1
ATOM 585 N N . THR A 1 73 ? -4.158 -5.546 -12.363 1.00 64.19 73 THR A N 1
ATOM 586 C CA . THR A 1 73 ? -5.314 -6.015 -13.113 1.00 64.19 73 THR A CA 1
ATOM 587 C C . THR A 1 73 ? -6.581 -5.628 -12.354 1.00 64.19 73 THR A C 1
ATOM 589 O O . THR A 1 73 ? -6.567 -5.391 -11.146 1.00 64.19 73 THR A O 1
ATOM 592 N N . THR A 1 74 ? -7.719 -5.563 -13.038 1.00 64.69 74 THR A N 1
ATOM 593 C CA . THR A 1 74 ? -9.013 -5.297 -12.383 1.00 64.69 74 THR A CA 1
ATOM 594 C C . THR A 1 74 ? -9.318 -6.298 -11.258 1.00 64.69 74 THR A C 1
ATOM 596 O O . THR A 1 74 ? -10.003 -5.952 -10.295 1.00 64.69 74 THR A O 1
ATOM 599 N N . VAL A 1 75 ? -8.754 -7.509 -11.343 1.00 67.62 75 VAL A N 1
ATOM 600 C CA . VAL A 1 75 ? -8.781 -8.543 -10.299 1.00 67.62 75 VAL A CA 1
ATOM 601 C C . VAL A 1 75 ? -8.078 -8.068 -9.022 1.00 67.62 75 VAL A C 1
ATOM 603 O O . VAL A 1 75 ? -8.649 -8.189 -7.938 1.00 67.62 75 VAL A O 1
ATOM 606 N N . ASP A 1 76 ? -6.902 -7.446 -9.141 1.00 74.88 76 ASP A N 1
ATOM 607 C CA . ASP A 1 76 ? -6.143 -6.920 -7.999 1.00 74.88 76 ASP A CA 1
ATOM 608 C C . ASP A 1 76 ? -6.945 -5.843 -7.251 1.00 74.88 76 ASP A C 1
ATOM 610 O O . ASP A 1 76 ? -7.018 -5.847 -6.022 1.00 74.88 76 ASP A O 1
ATOM 614 N N . ALA A 1 77 ? -7.650 -4.970 -7.979 1.00 80.06 77 ALA A N 1
ATOM 615 C CA . ALA A 1 77 ? -8.506 -3.942 -7.382 1.00 80.06 77 ALA A CA 1
ATOM 616 C C . ALA A 1 77 ? -9.681 -4.527 -6.570 1.00 80.06 77 ALA A C 1
ATOM 618 O O . ALA A 1 77 ? -10.049 -3.979 -5.525 1.00 80.06 77 ALA A O 1
ATOM 619 N N . GLY A 1 78 ? -10.260 -5.644 -7.025 1.00 86.62 78 GLY A N 1
ATOM 620 C CA . GLY A 1 78 ? -11.299 -6.370 -6.291 1.00 86.62 78 GLY A CA 1
ATOM 621 C C . GLY A 1 78 ? -10.772 -6.968 -4.986 1.00 86.62 78 GLY A C 1
ATOM 622 O O . GLY A 1 78 ? -11.400 -6.819 -3.936 1.00 86.62 78 GLY A O 1
ATOM 623 N N . ILE A 1 79 ? -9.578 -7.566 -5.029 1.00 87.75 79 ILE A N 1
ATOM 624 C CA . ILE A 1 79 ? -8.906 -8.121 -3.846 1.00 87.75 79 ILE A CA 1
ATOM 625 C C . ILE A 1 79 ? -8.620 -7.018 -2.819 1.00 87.75 79 ILE A C 1
ATOM 627 O O . ILE A 1 79 ? -8.953 -7.182 -1.644 1.00 87.75 79 ILE A O 1
ATOM 631 N N . PHE A 1 80 ? -8.089 -5.866 -3.244 1.00 88.06 80 PHE A N 1
ATOM 632 C CA . PHE A 1 80 ? -7.834 -4.738 -2.339 1.00 88.06 80 PHE A CA 1
ATOM 633 C C . PHE A 1 80 ? -9.111 -4.203 -1.685 1.00 88.06 80 PHE A C 1
ATOM 635 O O . PHE A 1 80 ? -9.119 -3.919 -0.486 1.00 88.06 80 PHE A O 1
ATOM 642 N N . ARG A 1 81 ? -10.211 -4.103 -2.442 1.00 92.88 81 ARG A N 1
ATOM 643 C CA . ARG A 1 81 ? -11.505 -3.667 -1.899 1.00 92.88 81 ARG A CA 1
ATOM 644 C C . ARG A 1 81 ? -12.043 -4.651 -0.861 1.00 92.88 81 ARG A C 1
ATOM 646 O O . ARG A 1 81 ? -12.506 -4.224 0.195 1.00 92.88 81 ARG A O 1
ATOM 653 N N . ASN A 1 82 ? -11.940 -5.949 -1.133 1.00 93.12 82 ASN A N 1
ATOM 654 C CA . ASN A 1 82 ? -12.355 -6.986 -0.191 1.00 93.12 82 ASN A CA 1
ATOM 655 C C . ASN A 1 82 ? -11.508 -6.951 1.085 1.00 93.12 82 ASN A C 1
ATOM 657 O O . ASN A 1 82 ? -12.058 -7.001 2.183 1.00 93.12 82 ASN A O 1
ATOM 661 N N . LEU A 1 83 ? -10.189 -6.788 0.957 1.00 95.06 83 LEU A N 1
ATOM 662 C CA . LEU A 1 83 ? -9.287 -6.674 2.102 1.00 95.06 83 LEU A CA 1
ATOM 663 C C . LEU A 1 83 ? -9.618 -5.451 2.970 1.00 95.06 83 LEU A C 1
ATOM 665 O O . LEU A 1 83 ? -9.671 -5.563 4.194 1.00 95.06 83 LEU A O 1
ATOM 669 N N . ALA A 1 84 ? -9.910 -4.304 2.349 1.00 94.56 84 ALA A N 1
ATOM 670 C CA . ALA A 1 84 ? -10.364 -3.113 3.063 1.00 94.56 84 ALA A CA 1
ATOM 671 C C . ALA A 1 84 ? -11.691 -3.360 3.805 1.00 94.56 84 ALA A C 1
ATOM 673 O O . ALA A 1 84 ? -11.848 -2.939 4.953 1.00 94.56 84 ALA A O 1
ATOM 674 N N . GLY A 1 85 ? -12.621 -4.095 3.185 1.00 96.31 85 GLY A N 1
ATOM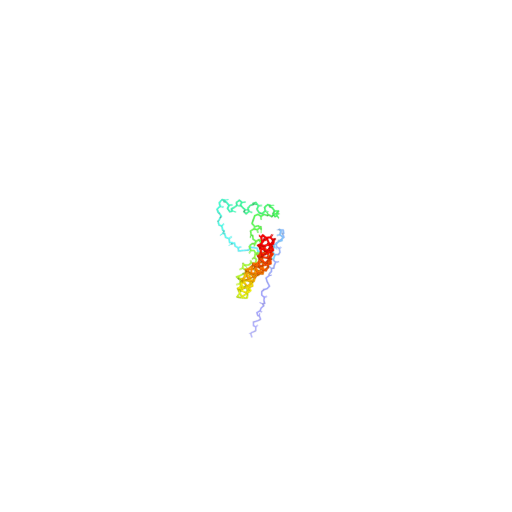 675 C CA . GLY A 1 85 ? -13.865 -4.527 3.823 1.00 96.31 85 GLY A CA 1
ATOM 676 C C . GLY A 1 85 ? -13.624 -5.403 5.056 1.00 96.31 85 GLY A C 1
ATOM 677 O O . GLY A 1 85 ? -14.180 -5.133 6.120 1.00 96.31 85 GLY A O 1
ATOM 678 N N . VAL A 1 86 ? -12.739 -6.400 4.952 1.00 97.31 86 VAL A N 1
ATOM 679 C CA . VAL A 1 86 ? -12.368 -7.277 6.078 1.00 97.31 86 VAL A CA 1
ATOM 680 C C . VAL A 1 86 ? -11.717 -6.486 7.213 1.00 97.31 86 VAL A C 1
ATOM 682 O O . VAL A 1 86 ? -12.085 -6.671 8.373 1.00 97.31 86 VAL A O 1
ATOM 685 N N . ALA A 1 87 ? -10.803 -5.565 6.902 1.00 97.00 87 ALA A N 1
ATOM 686 C CA . ALA A 1 87 ? -10.168 -4.711 7.904 1.00 97.00 87 ALA A CA 1
ATOM 687 C C . ALA A 1 87 ? -11.191 -3.826 8.641 1.00 97.00 87 ALA A C 1
ATOM 689 O O . ALA A 1 87 ? -11.120 -3.668 9.862 1.00 97.00 87 ALA A O 1
ATOM 690 N N . ASN A 1 88 ? -12.181 -3.290 7.920 1.00 96.50 88 ASN A N 1
ATOM 691 C CA . ASN A 1 88 ? -13.252 -2.507 8.525 1.00 96.50 88 ASN A CA 1
ATOM 692 C C . ASN A 1 88 ? -14.147 -3.362 9.436 1.00 96.50 88 ASN A C 1
ATOM 694 O O . ASN A 1 88 ? -14.462 -2.944 10.550 1.00 96.50 88 ASN A O 1
ATOM 698 N N . ASN A 1 89 ? -14.508 -4.571 8.996 1.00 96.44 89 ASN A N 1
ATOM 699 C CA . ASN A 1 89 ? -15.278 -5.513 9.809 1.00 96.44 89 ASN A CA 1
ATOM 700 C C . ASN A 1 89 ? -14.531 -5.868 11.101 1.00 96.44 89 ASN A C 1
ATOM 702 O O . ASN A 1 89 ? -15.116 -5.823 12.181 1.00 96.44 89 ASN A O 1
ATOM 706 N N . LEU A 1 90 ? -13.225 -6.142 11.013 1.00 96.69 90 LEU A N 1
ATOM 707 C CA . LEU A 1 90 ? -12.390 -6.420 12.182 1.00 96.69 90 LEU A CA 1
ATOM 708 C C . LEU A 1 90 ? -12.384 -5.243 13.169 1.00 96.69 90 LEU A C 1
ATOM 710 O O . LEU A 1 90 ? -12.566 -5.441 14.367 1.00 96.69 90 LEU A O 1
ATOM 714 N N . ASN A 1 91 ? -12.239 -4.010 12.678 1.00 96.31 91 ASN A N 1
ATOM 715 C CA . ASN A 1 91 ? -12.258 -2.817 13.524 1.00 96.31 91 ASN A CA 1
ATOM 716 C C . ASN A 1 91 ? -13.602 -2.635 14.253 1.00 96.31 91 ASN A C 1
ATOM 718 O O . ASN A 1 91 ? -13.631 -2.270 15.429 1.00 96.31 91 ASN A O 1
ATOM 722 N N . GLN A 1 92 ? -14.718 -2.910 13.572 1.00 96.44 92 GLN A N 1
ATOM 723 C CA . GLN A 1 92 ? -16.048 -2.859 14.182 1.00 96.44 92 GLN A CA 1
ATOM 724 C C . GLN A 1 92 ? -16.204 -3.915 15.280 1.00 96.44 92 GLN A C 1
ATOM 726 O O . GLN A 1 92 ? -16.637 -3.581 16.383 1.00 96.44 92 GLN A O 1
ATOM 731 N N . LEU A 1 93 ? -15.793 -5.160 15.017 1.00 95.00 93 LEU A N 1
ATOM 732 C CA . LEU A 1 93 ? -15.861 -6.247 15.998 1.00 95.00 93 LEU A CA 1
ATOM 733 C C . LEU A 1 93 ? -15.019 -5.954 17.244 1.00 95.00 93 LEU A C 1
ATOM 735 O O . LEU A 1 93 ? -15.493 -6.152 18.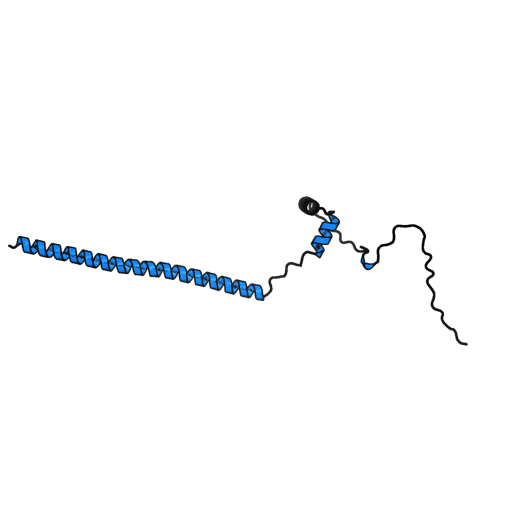361 1.00 95.00 93 LEU A O 1
ATOM 739 N N . THR A 1 94 ? -13.811 -5.415 17.078 1.00 94.44 94 THR A N 1
ATOM 740 C CA . THR A 1 94 ? -12.955 -5.023 18.207 1.00 94.44 94 THR A CA 1
ATOM 741 C C . THR A 1 94 ? -13.622 -3.947 19.064 1.00 94.44 94 THR A C 1
ATOM 743 O O . THR A 1 94 ? -13.701 -4.094 20.285 1.00 94.44 94 THR A O 1
ATOM 746 N N . LYS A 1 95 ? -14.175 -2.893 18.445 1.00 95.31 95 LYS A N 1
ATOM 747 C CA . LYS A 1 95 ? -14.900 -1.833 19.168 1.00 95.31 95 LYS A CA 1
ATOM 748 C C . LYS A 1 95 ? -16.108 -2.379 19.930 1.00 95.31 95 LYS A C 1
ATOM 750 O O . LYS A 1 95 ? -16.259 -2.073 21.111 1.00 95.31 95 LYS A O 1
ATOM 755 N N . LEU A 1 96 ? -16.921 -3.216 19.284 1.00 94.19 96 LEU A N 1
ATOM 756 C CA . LEU A 1 96 ? -18.087 -3.849 19.906 1.00 94.19 96 LEU A CA 1
ATOM 757 C C . LEU A 1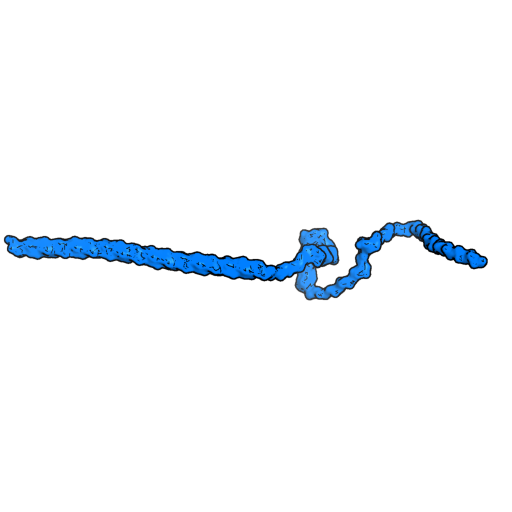 96 ? -17.691 -4.762 21.070 1.00 94.19 96 LEU A C 1
ATOM 759 O O . LEU A 1 96 ? -18.341 -4.740 22.114 1.00 94.19 96 LEU A O 1
ATOM 763 N N . SER A 1 97 ? -16.611 -5.531 20.930 1.00 90.62 97 SER A N 1
ATOM 764 C CA . SER A 1 97 ? -16.092 -6.390 21.999 1.00 90.62 97 SER A CA 1
ATOM 765 C C . SER A 1 97 ? -15.667 -5.569 23.218 1.00 90.62 97 SER A C 1
ATOM 767 O O . SER A 1 97 ? -16.073 -5.874 24.341 1.00 90.62 97 SER A O 1
ATOM 769 N N . HIS A 1 98 ? -14.919 -4.480 23.008 1.00 90.25 98 HIS A N 1
ATOM 770 C CA . HIS A 1 98 ? -14.536 -3.572 24.091 1.00 90.25 98 HIS A CA 1
ATOM 771 C C . HIS A 1 98 ? -15.757 -2.956 24.777 1.00 90.25 98 HIS A C 1
ATOM 773 O O . HIS A 1 98 ? -15.865 -3.026 26.000 1.00 90.25 98 HIS A O 1
ATOM 779 N N . GLN A 1 99 ? -16.710 -2.426 24.011 1.00 92.81 99 GLN A N 1
ATOM 780 C CA . GLN A 1 99 ? -17.949 -1.870 24.559 1.00 92.81 99 GLN A CA 1
ATOM 781 C C . GLN A 1 99 ? -18.725 -2.913 25.374 1.00 92.81 99 GLN A C 1
ATOM 783 O O . GLN A 1 99 ? -19.082 -2.663 26.522 1.00 92.81 99 GLN A O 1
ATOM 788 N N . THR A 1 100 ? -18.913 -4.116 24.831 1.00 91.38 100 THR A N 1
ATOM 789 C CA . THR A 1 100 ? -19.623 -5.213 25.509 1.00 91.38 100 THR A CA 1
ATOM 790 C C . THR A 1 100 ? -18.923 -5.630 26.802 1.00 91.38 100 THR A C 1
ATOM 792 O O . THR A 1 100 ? -19.582 -5.881 27.810 1.00 91.38 100 THR A O 1
ATOM 795 N N . SER A 1 101 ? -17.588 -5.675 26.806 1.00 86.75 101 SER A N 1
ATOM 796 C CA . SER A 1 101 ? -16.811 -5.975 28.012 1.00 86.75 101 SER A CA 1
ATOM 797 C C . SER A 1 101 ? -17.005 -4.917 29.105 1.00 86.75 101 SER A C 1
ATOM 799 O O . SER A 1 101 ? -17.167 -5.276 30.269 1.00 86.75 101 SER A O 1
ATOM 801 N N . LEU A 1 102 ? -17.108 -3.634 28.736 1.00 87.12 102 LEU A N 1
ATOM 802 C CA . LEU A 1 102 ? -17.409 -2.551 29.674 1.00 87.12 102 LEU A CA 1
ATOM 803 C C . LEU A 1 102 ? -18.822 -2.676 30.251 1.00 87.12 102 LEU A C 1
ATOM 805 O O . LEU A 1 102 ? -18.990 -2.517 31.460 1.00 87.12 102 LEU A O 1
ATOM 809 N N . TYR A 1 103 ? -19.827 -2.999 29.430 1.00 90.44 103 TYR A N 1
ATOM 810 C CA . TYR A 1 103 ? -21.190 -3.244 29.919 1.00 90.44 103 TYR A CA 1
ATOM 811 C C . TYR A 1 103 ? -21.233 -4.405 30.919 1.00 90.44 103 TYR A C 1
ATOM 813 O O . TYR A 1 103 ? -21.839 -4.277 31.981 1.00 90.44 103 TYR A O 1
ATOM 821 N N . ARG A 1 104 ? -20.532 -5.511 30.631 1.00 90.25 104 ARG A N 1
ATOM 822 C CA . ARG A 1 104 ? -20.434 -6.658 31.550 1.00 90.25 104 ARG A CA 1
ATOM 823 C C . ARG A 1 104 ? -19.779 -6.284 32.879 1.00 90.25 104 ARG A C 1
ATOM 825 O O . ARG A 1 104 ? -20.271 -6.693 33.925 1.00 90.25 104 ARG A O 1
ATOM 832 N N . THR A 1 105 ? -18.697 -5.509 32.854 1.00 90.56 105 THR A N 1
ATOM 833 C CA . THR A 1 105 ? -18.035 -5.054 34.086 1.00 90.56 105 THR A CA 1
ATOM 834 C C . THR A 1 105 ? -18.941 -4.135 34.901 1.00 90.56 105 THR A C 1
ATOM 836 O O . THR A 1 105 ? -19.063 -4.333 36.105 1.00 90.56 105 THR A O 1
ATOM 839 N N . ASN A 1 106 ? -19.628 -3.184 34.260 1.00 91.94 106 ASN A N 1
ATOM 840 C CA . ASN A 1 106 ? -20.583 -2.306 34.943 1.00 91.94 106 ASN A CA 1
ATOM 841 C C . ASN A 1 106 ? -21.729 -3.091 35.584 1.00 91.94 106 ASN A C 1
ATOM 843 O O . ASN A 1 106 ? -22.094 -2.803 36.718 1.00 91.94 106 ASN A O 1
ATOM 847 N N . TYR A 1 107 ? -22.270 -4.098 34.897 1.00 94.25 107 TYR A N 1
ATOM 848 C CA . TYR A 1 107 ? -23.312 -4.952 35.467 1.00 94.25 107 TYR A CA 1
ATOM 849 C C . TYR A 1 107 ? -22.839 -5.624 36.768 1.00 94.25 107 TYR A C 1
ATOM 851 O O . TYR A 1 107 ? -23.490 -5.490 37.798 1.00 94.25 107 TYR A O 1
ATOM 859 N N . ARG A 1 108 ? -21.650 -6.246 36.757 1.00 93.19 108 ARG A N 1
ATOM 860 C CA . ARG A 1 108 ? -21.079 -6.888 37.957 1.00 93.19 108 ARG A CA 1
ATOM 861 C C . ARG A 1 108 ? -20.768 -5.894 39.077 1.00 93.19 108 ARG A C 1
ATOM 863 O O . ARG A 1 108 ? -20.894 -6.240 40.243 1.00 93.19 108 ARG A O 1
ATOM 870 N N . LEU A 1 109 ? -20.343 -4.673 38.740 1.00 95.06 109 LEU A N 1
ATOM 871 C CA . LEU A 1 109 ? -20.120 -3.621 39.735 1.00 95.06 109 LEU A CA 1
ATOM 872 C C . LEU A 1 109 ? -21.423 -3.214 40.425 1.00 95.06 109 LEU A C 1
ATOM 874 O O . LEU A 1 109 ? -21.415 -3.049 41.639 1.00 95.06 109 LEU A O 1
ATOM 878 N N . ASN A 1 110 ? -22.522 -3.086 39.676 1.00 95.88 110 ASN A N 1
ATOM 879 C CA . ASN A 1 110 ? -23.824 -2.771 40.263 1.00 95.88 110 ASN A CA 1
ATOM 880 C C . ASN A 1 110 ? -24.316 -3.901 41.177 1.00 95.88 110 ASN A C 1
ATOM 882 O O . ASN A 1 110 ? -24.697 -3.607 42.299 1.00 95.88 110 ASN A O 1
ATOM 886 N N . GLU A 1 111 ? -24.183 -5.175 40.782 1.00 96.12 111 GLU A N 1
ATOM 887 C CA . GLU A 1 111 ? -24.513 -6.306 41.675 1.00 96.12 111 GLU A CA 1
ATOM 888 C C . GLU A 1 111 ? -23.747 -6.250 43.006 1.00 96.12 111 GLU A C 1
ATOM 890 O O . GLU A 1 111 ? -24.315 -6.475 44.073 1.00 96.12 111 GLU A O 1
ATOM 895 N N . VAL A 1 112 ? -22.447 -5.937 42.961 1.00 96.31 112 VAL A N 1
ATOM 896 C CA . VAL A 1 112 ? -21.633 -5.818 44.180 1.00 96.31 112 VAL A CA 1
ATOM 897 C C . VAL A 1 112 ? -22.055 -4.607 45.013 1.00 96.31 112 VAL A C 1
ATOM 899 O O . VAL A 1 112 ? -22.117 -4.707 46.236 1.00 96.31 112 VAL A O 1
ATOM 902 N N . LEU A 1 113 ? -22.336 -3.468 44.377 1.00 96.62 113 LEU A N 1
ATOM 903 C CA . LEU A 1 113 ? -22.802 -2.265 45.067 1.00 96.62 113 LEU A CA 1
ATOM 904 C C . LEU A 1 113 ? -24.146 -2.496 45.759 1.00 96.62 113 LEU A C 1
ATOM 906 O O . LEU A 1 113 ? -24.288 -2.111 46.918 1.00 96.62 113 LEU A O 1
ATOM 910 N N . ASP A 1 114 ? -25.085 -3.162 45.090 1.00 97.12 114 ASP A N 1
ATOM 911 C CA . ASP A 1 114 ? -26.389 -3.508 45.655 1.00 97.12 114 ASP A CA 1
ATOM 912 C C . ASP A 1 114 ? -26.220 -4.389 46.901 1.00 97.12 114 ASP A C 1
ATOM 914 O O . ASP A 1 114 ? -26.777 -4.077 47.954 1.00 97.12 114 ASP A O 1
ATOM 918 N N . GLY A 1 115 ? -25.354 -5.409 46.834 1.00 96.81 115 GLY A N 1
ATOM 919 C CA . GLY A 1 115 ? -25.045 -6.256 47.991 1.00 96.81 115 GLY A CA 1
ATOM 920 C C . GLY A 1 115 ? -24.376 -5.501 49.150 1.00 96.81 115 GLY A C 1
ATOM 921 O O . GLY A 1 115 ? -24.683 -5.743 50.315 1.00 96.81 115 GLY A O 1
ATOM 922 N N . VAL A 1 116 ? -23.487 -4.542 48.868 1.00 97.25 116 VAL A N 1
ATOM 923 C CA . VAL A 1 116 ? -22.891 -3.689 49.916 1.00 97.25 116 VAL A CA 1
ATOM 924 C C . VAL A 1 116 ? -23.949 -2.802 50.574 1.00 97.25 116 VAL A C 1
ATOM 926 O O . VAL A 1 116 ? -23.938 -2.636 51.794 1.00 97.25 116 VAL A O 1
ATOM 929 N N . MET A 1 117 ? -24.868 -2.236 49.790 1.00 96.75 117 MET A N 1
ATOM 930 C CA . MET A 1 117 ? -25.952 -1.402 50.313 1.00 96.75 117 MET A CA 1
ATOM 931 C C . MET A 1 117 ? -26.927 -2.205 51.176 1.00 96.75 117 MET A C 1
ATOM 933 O O . MET A 1 117 ? -27.398 -1.687 52.189 1.00 96.75 117 MET A O 1
ATOM 937 N N . GLU A 1 118 ? -27.189 -3.463 50.819 1.00 96.69 118 GLU A N 1
ATOM 938 C CA . GLU A 1 118 ? -27.970 -4.395 51.636 1.00 96.69 118 GLU A CA 1
ATOM 939 C C . GLU A 1 118 ? -27.314 -4.604 53.010 1.00 96.69 118 GLU A C 1
ATOM 941 O O . GLU A 1 118 ? -27.935 -4.316 54.031 1.00 96.69 118 GLU A O 1
ATOM 946 N N . ILE A 1 119 ? -26.017 -4.931 53.046 1.00 97.06 119 ILE A N 1
ATOM 947 C CA . ILE A 1 119 ? -25.262 -5.110 54.301 1.00 97.06 119 ILE A CA 1
ATOM 948 C C . ILE A 1 119 ? -25.271 -3.838 55.165 1.00 97.06 119 ILE A C 1
ATOM 950 O O . ILE A 1 119 ? -25.429 -3.903 56.386 1.00 97.06 119 ILE A O 1
ATOM 954 N N . ILE A 1 120 ? -25.087 -2.662 54.554 1.00 96.56 120 ILE A N 1
ATOM 955 C CA . ILE A 1 120 ? -25.120 -1.380 55.277 1.00 96.56 120 ILE A CA 1
ATOM 956 C C . ILE A 1 120 ? -26.501 -1.141 55.899 1.00 96.56 120 ILE A C 1
ATOM 958 O O . ILE A 1 120 ? -26.590 -0.667 57.037 1.00 96.56 120 ILE A O 1
ATOM 962 N N . ASN A 1 121 ? -27.572 -1.452 55.166 1.00 95.25 121 ASN A N 1
ATOM 963 C CA . ASN A 1 121 ? -28.936 -1.303 55.657 1.00 95.25 121 ASN A CA 1
ATOM 964 C C . ASN A 1 121 ? -29.228 -2.277 56.801 1.00 95.25 121 ASN A C 1
ATOM 966 O O . ASN A 1 121 ? -29.768 -1.844 57.819 1.00 95.25 121 ASN A O 1
ATOM 970 N N . ASP A 1 122 ? -28.812 -3.536 56.683 1.00 94.88 122 ASP A N 1
ATOM 971 C CA . ASP A 1 122 ? -28.961 -4.538 57.741 1.00 94.88 122 ASP A CA 1
ATOM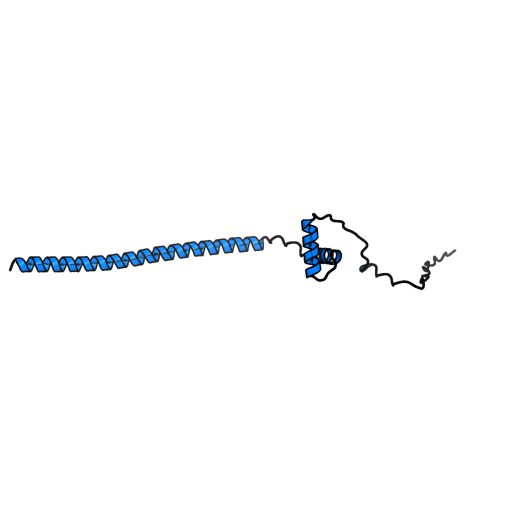 972 C C . ASP A 1 122 ? -28.255 -4.094 59.028 1.00 94.88 122 ASP A C 1
ATOM 974 O O . ASP A 1 122 ? -28.874 -4.030 60.094 1.00 94.88 122 ASP A O 1
ATOM 978 N N . TYR A 1 123 ? -26.997 -3.651 58.921 1.00 93.69 123 TYR A N 1
ATOM 979 C CA . TYR A 1 123 ? -26.239 -3.121 60.059 1.00 93.69 123 TYR A CA 1
ATOM 980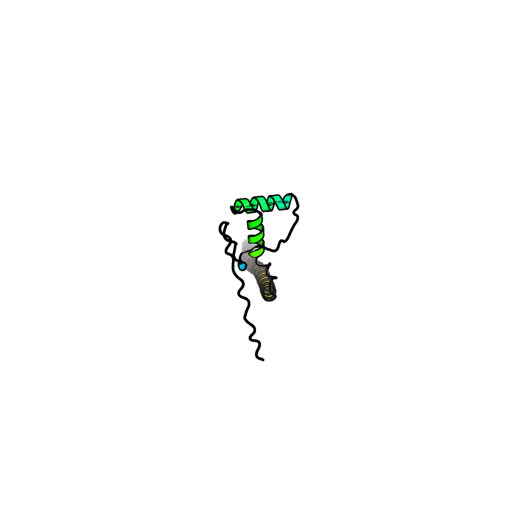 C C . TYR A 1 123 ? -26.927 -1.915 60.716 1.00 93.69 123 TYR A C 1
ATOM 982 O O . TYR A 1 123 ? -26.959 -1.782 61.944 1.00 93.69 123 TYR A O 1
ATOM 990 N N . ARG A 1 124 ? -27.498 -1.013 59.909 1.00 92.19 124 ARG A N 1
ATOM 991 C CA . ARG A 1 124 ? -28.234 0.147 60.421 1.00 92.19 124 ARG A CA 1
ATOM 992 C C . ARG A 1 124 ? -29.471 -0.281 61.217 1.00 92.19 124 ARG A C 1
ATOM 994 O O . ARG A 1 124 ? -29.685 0.242 62.308 1.00 92.19 124 ARG A O 1
ATOM 1001 N N . GLN A 1 125 ? -30.243 -1.234 60.700 1.00 90.56 125 GLN A N 1
ATOM 1002 C CA . GLN A 1 125 ? -31.449 -1.746 61.357 1.00 90.56 125 GLN A CA 1
ATOM 1003 C C . GLN A 1 125 ? -31.129 -2.472 62.671 1.00 90.56 125 GLN A C 1
ATOM 1005 O O . GLN A 1 125 ? -31.839 -2.303 63.663 1.00 90.56 125 GLN A O 1
ATOM 1010 N N . GLU A 1 126 ? -30.050 -3.256 62.716 1.00 89.50 126 GLU A N 1
ATOM 1011 C CA . GLU A 1 126 ? -29.595 -3.917 63.947 1.00 89.50 126 GLU A CA 1
ATOM 1012 C C . GLU A 1 126 ? -29.173 -2.912 65.025 1.00 89.50 126 GLU A C 1
ATOM 1014 O O . GLU A 1 126 ? -29.557 -3.045 66.190 1.00 89.50 126 GLU A O 1
ATOM 1019 N N . LYS A 1 127 ? -28.444 -1.858 64.640 1.00 86.38 127 LYS A N 1
ATOM 1020 C CA . LYS A 1 127 ? -28.035 -0.790 65.560 1.00 86.38 127 LYS A CA 1
ATOM 1021 C C . LYS A 1 127 ? -29.231 -0.024 66.134 1.00 86.38 127 LYS A C 1
ATOM 1023 O O . LYS A 1 127 ? -29.230 0.294 67.321 1.00 86.38 127 LYS A O 1
ATOM 1028 N N . GLU A 1 128 ? -30.231 0.278 65.307 1.00 81.38 128 GLU A N 1
ATOM 1029 C CA . GLU A 1 128 ? -31.450 0.980 65.732 1.00 81.38 128 GLU A CA 1
ATOM 1030 C C . GLU A 1 128 ? -32.268 0.129 66.727 1.00 81.38 128 GLU A C 1
ATOM 1032 O O . GLU A 1 128 ? -32.731 0.653 67.738 1.00 81.38 128 GLU A O 1
ATOM 1037 N N . LYS A 1 129 ? -32.347 -1.197 66.531 1.00 76.06 129 LYS A N 1
ATOM 1038 C CA . LYS A 1 129 ? -33.001 -2.128 67.475 1.00 76.06 129 LYS A CA 1
ATOM 1039 C C . LYS A 1 129 ? -32.267 -2.253 68.816 1.00 76.06 129 LYS A C 1
ATOM 1041 O O . LYS A 1 129 ? -32.914 -2.370 69.855 1.00 76.06 129 LYS A O 1
ATOM 1046 N N . GLY A 1 130 ? -30.934 -2.213 68.806 1.00 70.88 130 GLY A N 1
ATOM 1047 C CA . GLY A 1 130 ? -30.103 -2.307 70.013 1.00 70.88 130 GLY A CA 1
ATOM 1048 C C . GLY A 1 130 ? -30.100 -1.057 70.905 1.00 70.88 130 GLY A C 1
ATOM 1049 O O . GLY A 1 130 ? -29.624 -1.133 72.030 1.00 70.88 130 GLY A O 1
ATOM 1050 N N . GLN A 1 131 ? -30.614 0.085 70.432 1.00 58.53 131 GLN A N 1
ATOM 1051 C CA . GLN A 1 131 ? -30.765 1.314 71.232 1.00 58.53 131 GLN A CA 1
ATOM 1052 C C . GLN A 1 131 ? -32.140 1.440 71.908 1.00 58.53 131 GLN A C 1
ATOM 1054 O O . GLN A 1 131 ? -32.314 2.287 72.781 1.00 58.53 131 GLN A O 1
ATOM 1059 N N . THR A 1 132 ? -33.114 0.624 71.499 1.00 57.59 132 THR A N 1
ATOM 1060 C CA . THR A 1 132 ? -34.485 0.609 72.041 1.00 57.59 132 THR A CA 1
ATOM 1061 C C . THR A 1 132 ? -34.736 -0.494 73.077 1.00 57.59 132 THR A C 1
ATOM 1063 O O . THR A 1 132 ? -35.872 -0.640 73.528 1.00 57.59 132 THR A O 1
ATOM 1066 N N . ALA A 1 133 ? -33.706 -1.266 73.437 1.00 50.53 133 ALA A N 1
ATOM 1067 C CA . ALA A 1 133 ? -33.721 -2.300 74.476 1.00 50.53 133 ALA A CA 1
ATOM 1068 C C . ALA A 1 133 ? -32.887 -1.852 75.683 1.00 50.53 133 ALA A C 1
ATOM 1070 O O . ALA A 1 133 ? -33.296 -2.177 76.820 1.00 50.53 133 ALA A O 1
#